Protein AF-A0A9D6UG12-F1 (afdb_monomer_lite)

Secondary structure (DSSP, 8-state):
---TTPPPPP-EEEEE-TT-SSSEETTEESEEEEETTSSTTS-------S-TTSSS-HHHHHHHT-

Sequence (66 aa):
MLGIGDSIPPFVVTGVKPGFNEIEENGETAFETLCETSFPGMWKIIFFYPKDFTFVCPTEIAAFAR

pLDDT: mean 86.8, std 12.45, range [57.03, 97.81]

Foldseek 3Di:
DDDPPDDDDWDKDKDFAPPDPDQDDPNDGRIDIDISCPPPPDDDDDDDDDDPPDVPPVCVVVVVVD

Radius of gyration: 14.68 Å; chains: 1; bounding box: 34×28×30 Å

Structure (mmCIF, N/CA/C/O backbone):
data_AF-A0A9D6UG12-F1
#
_entry.id   AF-A0A9D6UG12-F1
#
loop_
_atom_site.group_PDB
_atom_site.id
_atom_site.type_symbol
_atom_site.label_atom_id
_atom_site.label_alt_id
_atom_site.label_comp_id
_atom_site.label_asym_id
_atom_site.label_entity_id
_atom_site.label_seq_id
_atom_site.pdbx_PDB_ins_code
_atom_site.Cartn_x
_atom_site.Cartn_y
_atom_site.Cartn_z
_atom_site.occupancy
_atom_site.B_iso_or_equiv
_atom_site.auth_seq_id
_atom_site.auth_comp_id
_atom_site.auth_asym_id
_atom_site.auth_atom_id
_atom_site.pdbx_PDB_model_num
ATOM 1 N N . MET A 1 1 ? 10.598 -13.002 -6.602 1.00 81.88 1 MET A N 1
ATOM 2 C CA . MET A 1 1 ? 10.552 -11.641 -7.173 1.00 81.88 1 MET A CA 1
ATOM 3 C C . MET A 1 1 ? 9.581 -11.697 -8.333 1.00 81.88 1 MET A C 1
ATOM 5 O O . MET A 1 1 ? 9.683 -12.648 -9.094 1.00 81.88 1 MET A O 1
ATOM 9 N N . LEU A 1 2 ? 8.621 -10.776 -8.403 1.00 92.19 2 LEU A N 1
ATOM 10 C CA . LEU A 1 2 ? 7.678 -10.715 -9.524 1.00 92.19 2 LEU A CA 1
ATOM 11 C C . LEU A 1 2 ? 8.367 -10.085 -10.739 1.00 92.19 2 LEU A C 1
ATOM 13 O O . LEU A 1 2 ? 9.194 -9.184 -10.578 1.00 92.19 2 LEU A O 1
ATOM 17 N N . GLY A 1 3 ? 8.042 -10.581 -11.927 1.00 95.38 3 GLY A N 1
ATOM 18 C CA . GLY A 1 3 ? 8.493 -10.072 -13.213 1.00 95.38 3 GLY A CA 1
ATOM 19 C C . GLY A 1 3 ? 7.399 -9.323 -13.974 1.00 95.38 3 GLY A C 1
ATOM 20 O O . GLY A 1 3 ? 6.253 -9.206 -13.542 1.00 95.38 3 GLY A O 1
ATOM 21 N N . ILE A 1 4 ? 7.765 -8.802 -15.144 1.00 95.75 4 ILE A N 1
ATOM 22 C CA . ILE A 1 4 ? 6.814 -8.152 -16.051 1.00 95.75 4 ILE A CA 1
ATOM 23 C C . ILE A 1 4 ? 5.875 -9.216 -16.628 1.00 95.75 4 ILE A C 1
ATOM 25 O O . ILE A 1 4 ? 6.335 -10.208 -17.186 1.00 95.75 4 ILE A O 1
ATOM 29 N N . GLY A 1 5 ? 4.567 -8.973 -16.525 1.00 95.69 5 GLY A N 1
ATOM 30 C CA . GLY A 1 5 ? 3.520 -9.893 -16.981 1.00 95.69 5 GLY A CA 1
ATOM 31 C C . GLY A 1 5 ? 2.956 -10.788 -15.877 1.00 95.69 5 GLY A C 1
ATOM 32 O O . GLY A 1 5 ? 1.892 -11.375 -16.070 1.00 95.69 5 GLY A O 1
ATOM 33 N N . ASP A 1 6 ? 3.607 -10.842 -14.711 1.00 96.56 6 ASP A N 1
ATOM 34 C CA . ASP A 1 6 ? 3.066 -11.553 -13.558 1.00 96.56 6 ASP A CA 1
ATOM 35 C C . ASP A 1 6 ? 1.858 -10.808 -12.982 1.00 96.56 6 ASP A C 1
ATOM 37 O O . ASP A 1 6 ? 1.822 -9.577 -12.898 1.00 96.56 6 ASP A O 1
ATOM 41 N N . SER A 1 7 ? 0.862 -11.576 -12.544 1.00 93.56 7 SER A N 1
ATOM 42 C CA . SER A 1 7 ? -0.250 -11.031 -11.767 1.00 93.56 7 SER A CA 1
ATOM 43 C C . SER A 1 7 ? 0.194 -10.771 -10.332 1.00 93.56 7 SER A C 1
ATOM 45 O O . SER A 1 7 ? 0.932 -11.566 -9.745 1.00 93.56 7 SER A O 1
ATOM 47 N N . ILE A 1 8 ? -0.278 -9.668 -9.751 1.00 93.06 8 ILE A N 1
ATOM 48 C CA . ILE A 1 8 ? -0.039 -9.395 -8.337 1.00 93.06 8 ILE A CA 1
ATOM 49 C C . ILE A 1 8 ? -0.682 -10.502 -7.480 1.00 93.06 8 ILE A C 1
ATOM 51 O O . ILE A 1 8 ? -1.824 -10.885 -7.749 1.00 93.06 8 ILE A O 1
ATOM 55 N N . PRO A 1 9 ? 0.023 -11.039 -6.469 1.00 94.88 9 PRO A N 1
ATOM 56 C CA . PRO A 1 9 ? -0.573 -11.971 -5.524 1.00 94.88 9 PRO A CA 1
ATOM 57 C C . PRO A 1 9 ? -1.777 -11.342 -4.811 1.00 94.88 9 PRO A C 1
ATOM 59 O O . PRO A 1 9 ? -1.771 -10.128 -4.585 1.00 94.88 9 PRO A O 1
ATOM 62 N N . PRO A 1 10 ? -2.784 -12.143 -4.423 1.00 96.25 10 PRO A N 1
ATOM 63 C CA . PRO A 1 10 ? -3.902 -11.639 -3.640 1.00 96.25 10 PRO A CA 1
ATOM 64 C C . PRO A 1 10 ? -3.397 -11.068 -2.316 1.00 96.25 10 PRO A C 1
ATOM 66 O O . PRO A 1 10 ? -2.475 -11.612 -1.698 1.00 96.25 10 PRO A O 1
ATOM 69 N N . PHE A 1 11 ? -4.003 -9.971 -1.879 1.00 95.88 11 PHE A N 1
ATOM 70 C CA . PHE A 1 11 ? -3.638 -9.314 -0.632 1.00 95.88 11 PHE A CA 1
ATOM 71 C C . PHE A 1 11 ? -4.864 -8.696 0.021 1.00 95.88 11 PHE A C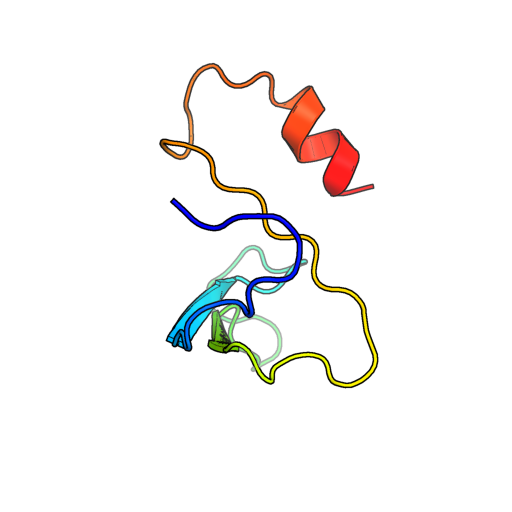 1
ATOM 73 O O . PHE A 1 11 ? -5.815 -8.309 -0.646 1.00 95.88 11 PHE A O 1
ATOM 80 N N . VAL A 1 12 ? -4.819 -8.572 1.344 1.00 97.81 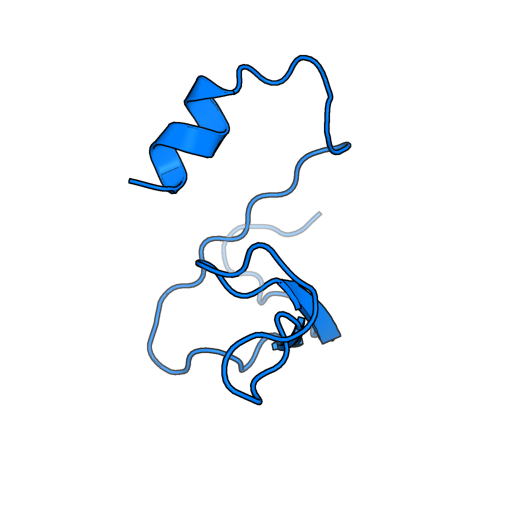12 VAL A N 1
ATOM 81 C CA . VAL A 1 12 ? -5.801 -7.808 2.112 1.00 97.81 12 VAL A CA 1
ATOM 82 C C . VAL A 1 12 ? -5.027 -6.980 3.121 1.00 97.81 12 VAL A C 1
ATOM 84 O O . VAL A 1 12 ? -4.279 -7.529 3.930 1.00 97.81 12 VAL A O 1
ATOM 87 N N . VAL A 1 13 ? -5.168 -5.661 3.043 1.00 96.69 13 VAL A N 1
ATOM 88 C CA . VAL A 1 13 ? -4.474 -4.711 3.917 1.00 96.69 13 VAL A CA 1
ATOM 89 C C . VAL A 1 13 ? -5.432 -3.631 4.398 1.00 96.69 13 VAL A C 1
ATOM 91 O O . VAL A 1 13 ? -6.390 -3.282 3.708 1.00 96.69 13 VAL A O 1
ATOM 94 N N . THR A 1 14 ? -5.156 -3.078 5.575 1.00 97.38 14 THR A N 1
ATOM 95 C CA . THR A 1 14 ? -5.842 -1.877 6.055 1.00 97.38 14 THR A CA 1
ATOM 96 C C . THR A 1 14 ? -5.158 -0.652 5.456 1.00 97.38 14 THR A C 1
ATOM 98 O O . THR A 1 14 ? -3.988 -0.399 5.739 1.00 97.38 14 THR A O 1
ATOM 101 N N . GLY A 1 15 ? -5.874 0.085 4.609 1.00 94.38 15 GLY A N 1
ATOM 102 C CA . GLY A 1 15 ? -5.456 1.373 4.065 1.00 94.38 15 GLY A CA 1
ATOM 103 C C . GLY A 1 15 ? -5.888 2.534 4.957 1.00 94.38 15 GLY A C 1
ATOM 104 O O . GLY A 1 15 ? -6.858 2.421 5.708 1.00 94.38 15 GLY A O 1
ATOM 105 N N . VAL A 1 16 ? -5.169 3.652 4.852 1.00 93.81 16 VAL A N 1
ATOM 106 C CA . VAL A 1 16 ? -5.552 4.936 5.452 1.00 93.81 16 VAL A CA 1
ATOM 107 C C . VAL A 1 16 ? -6.067 5.837 4.334 1.00 93.81 16 VAL A C 1
ATOM 109 O O . VAL A 1 16 ? -5.344 6.096 3.370 1.00 93.81 16 VAL A O 1
ATOM 112 N N . LYS A 1 17 ? -7.317 6.285 4.450 1.00 92.25 17 LYS A N 1
ATOM 113 C CA . LYS A 1 17 ? -7.963 7.170 3.481 1.00 92.25 17 LYS A CA 1
ATOM 114 C C . LYS A 1 17 ? -7.278 8.542 3.471 1.00 92.25 17 LYS A C 1
ATOM 116 O O . LYS A 1 17 ? -6.911 9.052 4.533 1.00 92.25 17 LYS A O 1
ATOM 121 N N . PRO A 1 18 ? -7.139 9.184 2.301 1.00 90.00 18 PRO A N 1
ATOM 122 C CA . PRO A 1 18 ? -6.622 10.543 2.228 1.00 90.00 18 PRO A CA 1
ATOM 123 C C . PRO A 1 18 ? -7.597 11.538 2.873 1.00 90.00 18 PRO A C 1
ATOM 125 O O . PRO A 1 18 ? -8.810 11.348 2.833 1.00 90.00 18 PRO A O 1
ATOM 128 N N . GLY A 1 19 ? -7.062 12.634 3.414 1.00 88.38 19 GLY A N 1
ATOM 129 C CA . GLY A 1 19 ? -7.862 13.762 3.906 1.00 88.38 19 GLY A CA 1
ATOM 130 C C . GLY A 1 19 ? -8.356 13.659 5.351 1.00 88.38 19 GLY A C 1
ATOM 131 O O . GLY A 1 19 ? -9.005 14.593 5.803 1.00 88.38 19 GLY A O 1
ATOM 132 N N . PHE A 1 20 ? -8.020 12.589 6.073 1.00 91.06 20 PHE A N 1
ATOM 133 C CA . PHE A 1 20 ? -8.304 12.445 7.504 1.00 91.06 20 PHE A CA 1
ATOM 134 C C . PHE A 1 20 ? -7.112 12.910 8.349 1.00 91.06 20 PHE A C 1
ATOM 136 O O 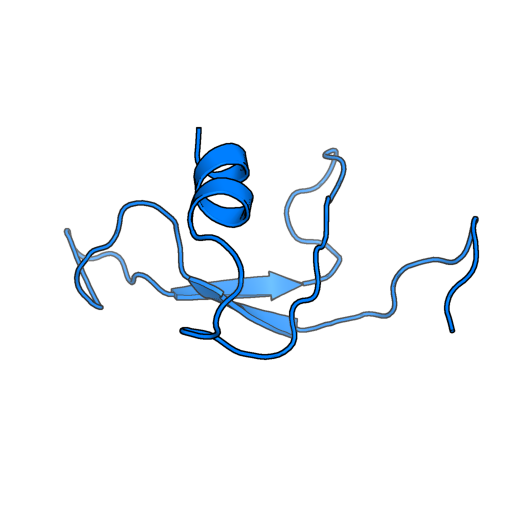. PHE A 1 20 ? -5.962 12.622 8.007 1.00 91.06 20 PHE A O 1
ATOM 143 N N . ASN A 1 21 ? -7.382 13.595 9.462 1.00 89.56 21 ASN A N 1
ATOM 144 C CA . ASN A 1 21 ? -6.385 13.933 10.486 1.00 89.56 21 ASN A CA 1
ATOM 145 C C . ASN A 1 21 ? -6.637 13.172 11.795 1.00 89.56 21 ASN A C 1
ATOM 147 O O . ASN A 1 21 ? -5.691 12.877 12.523 1.00 89.56 21 ASN A O 1
ATOM 151 N N . GLU A 1 22 ? -7.892 12.820 12.061 1.00 92.06 22 GLU A N 1
ATOM 152 C CA . GLU A 1 22 ? -8.319 11.993 13.186 1.00 92.06 22 GLU A CA 1
ATOM 153 C C . GLU A 1 22 ? -8.768 10.593 12.728 1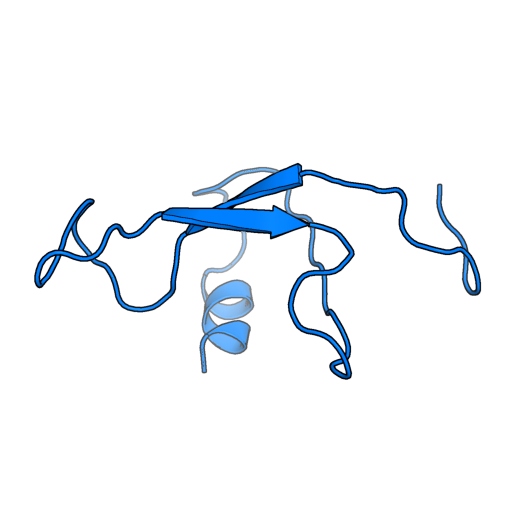.00 92.06 22 GLU A C 1
ATOM 155 O O . GLU A 1 22 ? -9.006 10.333 11.548 1.00 92.06 22 GLU A O 1
ATOM 160 N N . ILE A 1 23 ? -8.902 9.663 13.679 1.00 92.12 23 ILE A N 1
ATOM 161 C CA . ILE A 1 23 ? -9.340 8.276 13.415 1.00 92.12 23 ILE A CA 1
ATOM 162 C C . ILE A 1 23 ? -10.761 8.223 12.825 1.00 92.12 23 ILE A C 1
ATOM 164 O O . ILE A 1 23 ? -11.075 7.342 12.017 1.00 92.12 23 ILE A O 1
ATOM 168 N N . GLU A 1 24 ? -11.614 9.153 13.246 1.00 93.75 24 GLU A N 1
ATOM 169 C CA . GLU A 1 24 ? -12.992 9.291 12.797 1.00 93.75 24 GLU A CA 1
ATOM 170 C C . GLU A 1 24 ? -13.318 10.775 12.610 1.00 93.75 24 GLU A C 1
ATOM 172 O O . GLU A 1 24 ? -13.107 11.585 13.512 1.00 93.75 24 GLU A O 1
ATOM 177 N N . GLU A 1 25 ? -13.848 11.129 11.442 1.00 91.62 25 GLU A N 1
ATOM 178 C CA . GLU A 1 25 ? -14.293 12.481 11.106 1.00 91.62 25 GLU A CA 1
ATOM 179 C C . GLU A 1 25 ? -15.629 12.384 10.364 1.00 91.62 25 GLU A C 1
ATOM 181 O O . GLU A 1 25 ? -15.807 11.539 9.490 1.00 91.62 25 GLU A O 1
ATOM 186 N N . ASN A 1 26 ? -16.599 13.236 10.711 1.00 89.25 26 ASN A N 1
ATOM 187 C CA . ASN A 1 26 ? -17.935 13.255 10.090 1.00 89.25 26 ASN A CA 1
ATOM 188 C C . ASN A 1 26 ? -18.691 11.905 10.120 1.00 89.25 26 ASN A C 1
ATOM 190 O O . ASN A 1 26 ? -19.543 11.656 9.270 1.00 89.25 26 ASN A O 1
ATOM 194 N N . GLY A 1 27 ? -18.404 11.044 11.103 1.00 90.81 27 GLY A N 1
ATOM 195 C CA . GLY A 1 27 ? -19.002 9.707 11.216 1.00 90.81 27 GLY A CA 1
ATOM 196 C C . GLY A 1 27 ? -18.423 8.679 10.238 1.00 90.81 27 GLY A C 1
ATOM 197 O O . GLY A 1 27 ? -18.970 7.585 10.103 1.00 90.81 27 GLY A O 1
ATOM 198 N N . GLU A 1 28 ? -17.325 9.013 9.557 1.00 93.25 28 GLU A N 1
ATOM 199 C CA . GLU A 1 28 ? -16.555 8.090 8.733 1.00 93.25 28 GLU A CA 1
ATOM 200 C C . GLU A 1 28 ? -15.206 7.781 9.381 1.00 93.25 28 GLU A C 1
ATOM 202 O O . GLU A 1 28 ? -14.544 8.652 9.942 1.00 93.25 28 GLU A O 1
ATOM 207 N N . THR A 1 29 ? -14.765 6.528 9.265 1.00 94.62 29 THR A N 1
ATOM 208 C CA . THR A 1 29 ? -13.428 6.122 9.706 1.00 94.62 29 THR A CA 1
ATOM 209 C C . THR A 1 29 ? -12.370 6.424 8.644 1.00 94.62 29 THR A C 1
ATOM 211 O O . THR A 1 29 ? -12.603 6.227 7.442 1.00 94.62 29 THR A O 1
ATOM 214 N N . ALA A 1 30 ? -11.186 6.822 9.116 1.00 95.75 30 ALA A N 1
ATOM 215 C CA . ALA A 1 30 ? -9.975 6.999 8.322 1.00 95.75 30 ALA A CA 1
ATOM 216 C C . ALA A 1 30 ? -9.431 5.688 7.728 1.00 95.75 30 ALA A C 1
ATOM 218 O O . ALA A 1 30 ? -8.529 5.725 6.896 1.00 95.75 30 ALA A O 1
ATOM 219 N N . PHE A 1 31 ? -9.947 4.527 8.137 1.00 96.25 31 PHE A N 1
ATOM 220 C CA . PHE A 1 31 ? -9.461 3.228 7.681 1.00 96.25 31 PHE A CA 1
ATOM 221 C C . PHE A 1 31 ? -10.378 2.597 6.631 1.00 96.25 31 PHE A C 1
ATOM 223 O O . PHE A 1 31 ? -11.603 2.710 6.678 1.00 96.25 31 PHE A O 1
ATOM 230 N N . GLU A 1 32 ? -9.786 1.871 5.689 1.00 95.94 32 GLU A N 1
ATOM 231 C CA . GLU A 1 32 ? -10.513 1.052 4.720 1.00 95.94 32 GLU A CA 1
ATOM 232 C C . GLU A 1 32 ? -9.802 -0.279 4.465 1.00 95.94 32 GLU A C 1
ATOM 234 O O . GLU A 1 32 ? -8.608 -0.422 4.713 1.00 95.94 32 GLU A O 1
ATOM 239 N N . THR A 1 33 ? -10.536 -1.280 3.979 1.00 97.56 33 THR A N 1
ATOM 240 C CA . THR A 1 33 ? -9.935 -2.548 3.544 1.00 97.56 33 THR A CA 1
ATOM 241 C C . THR A 1 33 ? -9.605 -2.470 2.059 1.00 97.56 33 THR A C 1
ATOM 243 O O . THR A 1 33 ? -10.492 -2.247 1.237 1.00 97.56 33 THR A O 1
ATOM 246 N N . LEU A 1 34 ? -8.339 -2.696 1.715 1.00 96.56 34 LEU A N 1
ATOM 247 C CA . LEU A 1 34 ? -7.841 -2.722 0.344 1.00 96.56 34 LEU A CA 1
ATOM 248 C C . LEU A 1 34 ? -7.388 -4.132 -0.039 1.00 96.56 34 LEU A C 1
ATOM 250 O O . LEU A 1 34 ? -6.713 -4.809 0.737 1.00 96.56 34 LEU A O 1
ATOM 254 N N . CYS A 1 35 ? -7.719 -4.550 -1.258 1.00 96.75 35 CYS A N 1
AT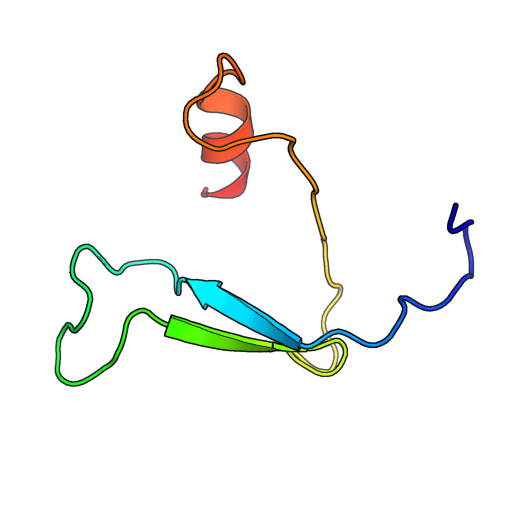OM 255 C CA . CYS A 1 35 ? -7.287 -5.814 -1.845 1.00 96.75 35 CYS A CA 1
ATOM 256 C C . CYS A 1 35 ? -6.949 -5.674 -3.335 1.00 96.75 35 CYS A C 1
ATOM 258 O O . CYS A 1 35 ? -7.086 -4.603 -3.938 1.00 96.75 35 CYS A O 1
ATOM 260 N N . GLU A 1 36 ? -6.528 -6.769 -3.968 1.00 94.62 36 GLU A N 1
ATOM 261 C CA . GLU A 1 36 ? -6.170 -6.792 -5.387 1.00 94.62 36 GLU A CA 1
ATOM 262 C C . GLU A 1 36 ? -7.340 -6.422 -6.311 1.00 94.62 36 GLU A C 1
ATOM 264 O O . GLU A 1 36 ? -7.115 -5.906 -7.410 1.00 94.62 36 GLU A O 1
ATOM 269 N N . THR A 1 37 ? -8.585 -6.615 -5.860 1.00 95.12 37 THR A N 1
ATOM 270 C CA . THR A 1 37 ? -9.801 -6.253 -6.604 1.00 95.12 37 THR A CA 1
ATOM 271 C C . THR A 1 37 ? -10.323 -4.846 -6.312 1.00 95.12 37 THR A C 1
ATOM 273 O O . THR A 1 37 ? -11.222 -4.391 -7.019 1.00 95.12 37 THR A O 1
ATOM 276 N N . SER A 1 38 ? -9.781 -4.128 -5.318 1.00 95.56 38 SER A N 1
ATOM 277 C CA . SER A 1 38 ? -10.157 -2.729 -5.060 1.00 95.56 38 SER A CA 1
ATOM 278 C C . SER A 1 38 ? -9.924 -1.874 -6.312 1.00 95.56 38 SER A C 1
ATOM 280 O O . SER A 1 38 ? -8.999 -2.145 -7.076 1.00 95.56 38 SER A O 1
ATOM 282 N N . PHE A 1 39 ? -10.739 -0.840 -6.541 1.00 94.12 39 PHE A N 1
ATOM 283 C CA . PHE A 1 39 ? -10.593 0.078 -7.686 1.00 94.12 39 PHE A CA 1
ATOM 284 C C . PHE A 1 39 ? -10.675 -0.604 -9.074 1.00 94.12 39 PHE A C 1
ATOM 286 O O . PHE A 1 39 ? -9.709 -0.577 -9.846 1.00 94.12 39 PHE A O 1
ATOM 293 N N . PRO A 1 40 ? -11.807 -1.250 -9.417 1.00 95.12 40 PRO A N 1
ATOM 294 C CA . PRO A 1 40 ? -11.954 -1.957 -10.687 1.00 95.12 40 PRO A CA 1
ATOM 295 C C . PRO A 1 40 ? -11.859 -1.004 -11.888 1.00 95.12 40 PRO A C 1
ATOM 297 O O . PRO A 1 40 ? -12.364 0.115 -11.856 1.00 95.12 40 PRO A O 1
ATOM 300 N N . GLY A 1 41 ? -11.218 -1.463 -12.967 1.00 95.06 41 GLY A N 1
ATOM 301 C CA . GLY A 1 41 ? -11.058 -0.692 -14.207 1.00 95.06 41 GLY A CA 1
ATOM 302 C C . GLY A 1 41 ? -9.958 0.377 -14.175 1.00 95.06 41 GLY A C 1
ATOM 303 O O . GLY A 1 41 ? -9.734 1.028 -15.192 1.00 95.06 41 GLY A O 1
ATOM 304 N N . MET A 1 42 ? -9.251 0.540 -13.052 1.00 94.44 42 MET A N 1
ATOM 305 C CA . MET A 1 42 ? -8.151 1.497 -12.909 1.00 94.44 42 MET A CA 1
ATOM 306 C C . MET A 1 42 ? -6.793 0.794 -12.826 1.00 94.44 42 MET A C 1
ATOM 308 O O . MET A 1 42 ? -6.676 -0.326 -12.321 1.00 94.44 42 MET A O 1
ATOM 312 N N . TRP A 1 43 ? -5.748 1.474 -13.302 1.00 93.88 43 TRP A N 1
ATOM 313 C CA . TRP A 1 43 ? -4.370 1.057 -13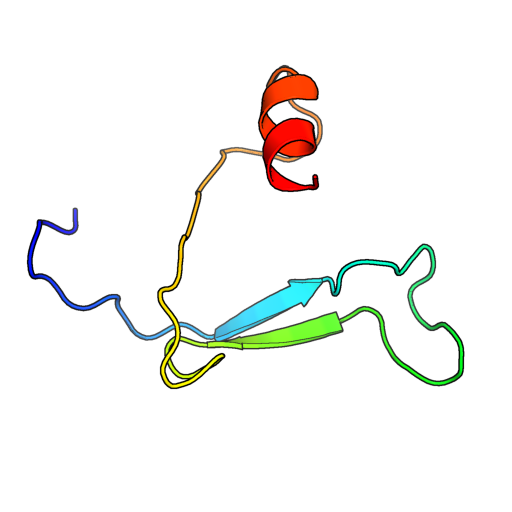.049 1.00 93.88 43 TRP A CA 1
ATOM 314 C C . TRP A 1 43 ? -4.024 1.281 -11.579 1.00 93.88 43 TRP A C 1
ATOM 316 O O . TRP A 1 43 ? -4.292 2.347 -11.027 1.00 93.88 43 TRP A O 1
ATOM 326 N N . LYS A 1 44 ? -3.394 0.283 -10.958 1.00 92.19 44 LYS A N 1
ATOM 327 C CA . LYS A 1 44 ? -2.859 0.387 -9.599 1.00 92.19 44 LYS A CA 1
ATOM 328 C C . LYS A 1 44 ? -1.364 0.678 -9.665 1.00 92.19 44 LYS A C 1
ATOM 330 O O . LYS A 1 44 ? -0.620 -0.090 -10.271 1.00 92.19 44 LYS A O 1
ATOM 335 N N . ILE A 1 45 ? -0.927 1.751 -9.012 1.00 91.38 45 ILE A N 1
ATOM 336 C CA . ILE A 1 45 ? 0.491 2.060 -8.804 1.00 91.38 45 ILE A CA 1
ATOM 337 C C . ILE A 1 45 ? 0.804 1.744 -7.341 1.00 91.38 45 ILE A C 1
ATOM 339 O O . ILE A 1 45 ? 0.284 2.404 -6.448 1.00 91.38 45 ILE A O 1
ATOM 343 N N . ILE A 1 46 ? 1.612 0.711 -7.094 1.00 91.81 46 ILE A N 1
ATOM 344 C CA . ILE A 1 46 ? 1.953 0.251 -5.741 1.00 91.81 46 ILE A CA 1
ATOM 345 C C . ILE A 1 46 ? 3.436 0.511 -5.503 1.00 91.81 46 ILE A C 1
ATOM 347 O O . ILE A 1 46 ? 4.288 -0.035 -6.203 1.00 91.81 46 ILE A O 1
ATOM 351 N N . PHE A 1 47 ? 3.735 1.342 -4.508 1.00 89.38 47 PHE A N 1
ATOM 352 C CA . PHE A 1 47 ? 5.092 1.693 -4.110 1.00 89.38 47 PHE A CA 1
ATOM 353 C C . PHE A 1 47 ? 5.388 1.127 -2.722 1.00 89.38 47 PHE A C 1
ATOM 355 O O . PHE A 1 47 ? 4.630 1.352 -1.781 1.00 89.38 47 PHE A O 1
ATOM 362 N N . PHE A 1 48 ? 6.496 0.399 -2.592 1.00 89.44 48 PHE A N 1
ATOM 363 C CA . PHE A 1 48 ? 6.967 -0.123 -1.312 1.00 89.44 48 PHE A CA 1
ATOM 364 C C . PHE A 1 48 ? 8.134 0.727 -0.823 1.00 89.44 48 PHE A C 1
ATOM 366 O O . PHE A 1 48 ? 9.094 0.953 -1.558 1.00 89.44 48 PHE A O 1
ATOM 373 N N . TYR A 1 49 ? 8.075 1.145 0.435 1.00 86.75 49 TYR A N 1
ATOM 374 C CA . TYR A 1 49 ? 9.157 1.850 1.111 1.00 86.75 49 TYR A CA 1
ATOM 375 C C . TYR A 1 49 ? 9.414 1.202 2.480 1.00 86.75 49 TYR A C 1
ATOM 377 O O . TYR A 1 49 ? 8.531 0.538 3.023 1.00 86.75 49 TYR A O 1
ATOM 385 N N . PRO A 1 50 ? 10.637 1.312 3.029 1.00 84.88 50 PRO A N 1
ATOM 386 C CA . PRO A 1 50 ? 11.066 0.443 4.123 1.00 84.88 50 PRO A CA 1
ATOM 387 C C . PRO A 1 50 ? 10.422 0.774 5.473 1.00 84.88 50 PRO A C 1
ATOM 389 O O . PRO A 1 50 ? 10.162 -0.140 6.253 1.00 84.88 50 PRO A O 1
ATOM 392 N N . LYS A 1 51 ? 10.223 2.063 5.786 1.00 82.56 51 LYS A N 1
ATOM 393 C CA . LYS A 1 51 ? 9.656 2.506 7.066 1.00 82.56 51 LYS A CA 1
ATOM 394 C C . LYS A 1 51 ? 9.224 3.975 7.023 1.00 82.56 51 LYS A C 1
ATOM 396 O O . LYS A 1 51 ? 9.932 4.811 6.452 1.00 82.56 51 LYS A O 1
ATOM 401 N N . ASP A 1 52 ? 8.126 4.279 7.707 1.00 82.88 52 ASP A N 1
ATOM 402 C CA . ASP A 1 52 ? 7.664 5.644 7.977 1.00 82.88 52 ASP A CA 1
ATOM 403 C C . ASP A 1 52 ? 8.712 6.463 8.749 1.00 82.88 52 ASP A C 1
ATOM 405 O O . ASP A 1 52 ? 9.497 5.926 9.537 1.00 82.88 52 ASP A O 1
ATOM 409 N N . PHE A 1 53 ? 8.708 7.783 8.542 1.00 78.81 53 PHE A N 1
ATOM 410 C CA . PHE A 1 53 ? 9.587 8.741 9.235 1.00 78.81 53 PHE A CA 1
ATOM 411 C C . PHE A 1 53 ? 11.091 8.442 9.099 1.00 78.81 53 PHE A C 1
ATOM 413 O O . PHE A 1 53 ? 11.888 8.735 9.992 1.00 78.81 53 PHE A O 1
ATOM 420 N N . THR A 1 54 ? 11.492 7.845 7.978 1.00 76.12 54 THR A N 1
ATOM 421 C CA . THR A 1 54 ? 12.903 7.707 7.604 1.00 76.12 54 THR A CA 1
ATOM 422 C C . THR A 1 54 ? 13.366 8.897 6.767 1.00 76.12 54 THR A C 1
ATOM 424 O O . THR A 1 54 ? 12.556 9.703 6.320 1.00 76.12 54 THR A O 1
ATOM 427 N N . PHE A 1 55 ? 14.680 9.013 6.539 1.00 65.00 55 PHE A N 1
ATOM 428 C CA . PHE A 1 55 ? 15.306 10.085 5.745 1.00 65.00 55 PHE A CA 1
ATOM 429 C C . PHE A 1 55 ? 14.999 9.984 4.234 1.00 65.00 55 PHE A C 1
ATOM 431 O O . PHE A 1 55 ? 15.767 10.455 3.401 1.00 65.00 55 PHE A O 1
ATOM 438 N N . VAL A 1 56 ? 13.889 9.344 3.859 1.00 64.19 56 VAL A N 1
ATOM 439 C CA . VAL A 1 56 ? 13.298 9.529 2.535 1.00 64.19 56 VAL A CA 1
ATOM 440 C C . VAL A 1 56 ? 12.935 11.003 2.445 1.00 64.19 56 VAL A C 1
ATOM 442 O O . VAL A 1 56 ? 12.295 11.541 3.351 1.00 64.19 56 VAL A O 1
ATOM 445 N N . CYS A 1 57 ? 13.407 11.681 1.399 1.00 58.38 57 CYS A N 1
ATOM 446 C CA . CYS A 1 57 ? 13.146 13.102 1.258 1.00 58.38 57 CYS A CA 1
ATOM 447 C C . CYS A 1 57 ? 11.619 13.287 1.224 1.00 58.38 57 CYS A C 1
ATOM 449 O O . CYS A 1 57 ? 10.972 12.709 0.348 1.00 58.38 57 CYS A O 1
ATOM 451 N N . PRO A 1 58 ? 11.012 14.070 2.137 1.00 60.53 58 PRO A N 1
ATOM 452 C CA . PRO A 1 58 ? 9.560 14.256 2.165 1.00 60.53 58 PRO A CA 1
ATOM 453 C C . PRO A 1 58 ? 8.999 14.767 0.832 1.00 60.53 58 PRO A C 1
ATOM 455 O O . PRO A 1 58 ? 7.810 14.632 0.571 1.00 60.53 58 PRO A O 1
ATOM 458 N N . THR A 1 59 ? 9.856 15.333 -0.022 1.00 57.22 59 THR A N 1
ATOM 459 C CA . THR A 1 59 ? 9.538 15.784 -1.377 1.00 57.22 59 THR A CA 1
ATOM 460 C C . THR A 1 59 ? 9.146 14.652 -2.325 1.00 57.22 59 THR A C 1
ATOM 462 O O . THR A 1 59 ? 8.306 14.889 -3.185 1.00 57.22 59 THR A O 1
ATOM 465 N N . GLU A 1 60 ? 9.694 13.441 -2.178 1.00 64.56 60 GLU A N 1
ATOM 466 C CA . GLU A 1 60 ? 9.355 12.301 -3.041 1.00 64.56 60 GLU A CA 1
ATOM 467 C C . GLU A 1 60 ? 7.935 11.818 -2.750 1.00 64.56 60 GLU A C 1
ATOM 469 O O . GLU A 1 60 ? 7.133 11.658 -3.664 1.00 64.56 60 GLU A O 1
ATOM 474 N N . ILE A 1 61 ? 7.586 11.681 -1.470 1.00 65.00 61 ILE A N 1
ATOM 475 C CA . ILE A 1 61 ? 6.242 11.268 -1.050 1.00 65.00 61 ILE A CA 1
ATOM 476 C C . ILE A 1 61 ? 5.232 12.403 -1.285 1.00 65.00 61 ILE A C 1
ATOM 478 O O . ILE A 1 61 ? 4.147 12.164 -1.809 1.00 65.00 61 ILE A O 1
ATOM 482 N N . ALA A 1 62 ? 5.594 13.656 -0.984 1.00 62.97 62 ALA A N 1
ATOM 483 C CA . ALA A 1 62 ? 4.717 14.807 -1.206 1.00 62.97 62 ALA A CA 1
ATOM 484 C C . ALA A 1 62 ? 4.438 15.084 -2.693 1.00 62.97 62 ALA A C 1
ATOM 486 O O . ALA A 1 62 ? 3.400 15.657 -3.010 1.00 62.97 62 ALA A O 1
ATOM 487 N N . ALA A 1 63 ? 5.329 14.691 -3.612 1.00 65.94 63 ALA A N 1
ATOM 488 C CA . ALA A 1 63 ? 5.082 14.818 -5.048 1.00 65.94 63 ALA A CA 1
ATOM 489 C C . ALA A 1 63 ? 3.956 13.892 -5.533 1.00 65.94 63 ALA A C 1
ATOM 491 O O . ALA A 1 63 ? 3.208 14.287 -6.422 1.00 65.94 63 ALA A O 1
ATOM 492 N N . PHE A 1 64 ? 3.798 12.708 -4.933 1.00 63.97 64 PHE A N 1
ATOM 493 C CA . PHE A 1 64 ? 2.679 11.803 -5.229 1.00 63.97 64 PHE A CA 1
ATOM 494 C C . PHE A 1 64 ? 1.355 12.241 -4.591 1.00 63.97 64 PHE A C 1
ATOM 496 O O . PHE A 1 64 ? 0.303 11.766 -5.004 1.00 63.97 64 PHE A O 1
ATOM 503 N N . ALA A 1 65 ? 1.398 13.128 -3.593 1.00 61.28 65 ALA A N 1
ATOM 504 C CA . ALA A 1 65 ? 0.215 13.667 -2.923 1.00 61.28 65 ALA A CA 1
ATOM 505 C C . ALA A 1 65 ? -0.344 14.943 -3.589 1.00 61.28 65 ALA A C 1
ATOM 507 O O . ALA A 1 65 ? -1.277 15.541 -3.051 1.00 61.28 65 ALA A O 1
ATOM 508 N N . ARG A 1 66 ? 0.248 15.389 -4.707 1.00 57.03 66 ARG A N 1
ATOM 509 C CA . ARG A 1 66 ? -0.233 16.526 -5.508 1.00 57.03 66 ARG A CA 1
ATOM 510 C C . ARG A 1 66 ? -1.205 16.103 -6.596 1.00 57.03 66 ARG A C 1
ATOM 512 O O . ARG A 1 66 ? -1.018 15.002 -7.155 1.00 57.03 66 ARG A O 1
#

=== Feature glossary ===
The record interleaves many kinds of information about one protein. Here is each kind framed as the question it answers.

Q: What does the local fold look like, residue by residue?
A: A 3Di character summarizes, for each residue, the relative orientation of the Cα frame of its nearest spatial neighbor. Because it encodes fold topology rather than chemistry, 3Di alignments detect remote structural similarity that sequence alignment misses.

Q: Which residues are in helices, strands, or loops?
A: Secondary structure is the local, repeating backbone conformation. DSSP classifies it into eight states by reading the hydrogen-bond network: three helix types (H, G, I), two β types (E, B), two non-regular types (T, S), and unstructured coil (-).

Q: How big and how compact is the whole molecule?
A: Three whole-structure scalars: the radius of gyration (RMS distance of Cα from centroid, in Å), the count of Cα–Cα contacts (pairs closer than 8 Å and separated by more than four residues in sequence — i.e. tertiary, not local, contacts), and the bounding-box dimensions. Together they distinguish compact globular folds from extended fibres or disordered chains.

Q: How confident is the AlphaFold model at each residue?
A: For AlphaFold models, the B-factor field carries pLDDT — the model's own estimate of local accuracy on a 0–100 scale. Regions with pLDDT<50 should be treated as essentially unmodeled; they often correspond to intrinsically disordered segments.

Q: What family and function is it annotated with?
A: Functional annotations link the protein to curated databases. InterPro entries identify conserved domains and families by matching the sequence against member-database signatures (Pfam, PROSITE, CDD, …). Gene Ontology (GO) terms describe molecular function, biological process, and cellular component in a controlled vocabulary. CATH places the structure in a hierarchical fold classification (Class/Architecture/Topology/Homologous-superfamily). The organism is the source species.

Q: What known structures does this most resemble?
A: Nearest PDB neighbors are the top structural matches found by Foldseek when searching this structure against the entire Protein Data Bank. Each hit reports a TM-score (0 to 1; >0.5 almost always implies the same fold) and an E-value. These are *structural* homologs — they may share no detectable sequence similarity.

Q: Which residues are buried vs exposed?
A: Solvent-accessible surface area (SASA) is the area in Å² traced out by the centre of a 1.4 Å probe sphere (a water molecule) rolled over the protein's van der Waals surface (Shrake–Rupley / Lee–Richards construction). Buried residues have near-zero SASA; fully exposed residues can exceed 200 Å². The total SASA scales roughly with the number of surface residues.

Q: What are the backbone torsion angles?
A: φ (phi) and ψ (psi) are the two rotatable backbone dihedrals per residue: φ is the C(i-1)–N–Cα–C torsion, ψ is the N–Cα–C–N(i+1) torsion, both in degrees on (−180°, 180°]. α-helical residues cluster near (−60°, −45°); β-strand residues near (−120°, +130°). A Ramachandran plot is simply a scatter of (φ, ψ) for every residue.

Q: Are the domains correctly placed relative to each other?
A: Predicted aligned error is AlphaFold's pairwise confidence. Unlike pLDDT (per-residue), PAE is per-residue-pair and captures whether two parts of the structure are correctly placed relative to each other. Units are ångströms of expected positional error.

Q: What if only a Cα trace is available?
A: P-SEA three-state annotation labels each residue as helix, strand, or coil based purely on the geometry of the Cα trace. It serves as a fallback when the full backbone (and thus DSSP) is unavailable.

Q: What is the amino-acid chain?
A: This is the polypeptide sequence — one letter per residue, N-terminus first. Length ranges from a few dozen residues for small domains to over a thousand for large multi-domain proteins.

Q: What do the rendered images show?
A: The six renders are orthographic views along the three Cartesian axes in both directions. Representation (cartoon, sticks, or surface) and color scheme (sequence-rainbow or by-chain) vary across proteins so the training set covers all the common visualization conventions.

Q: What do the diagnostic plots show?
A: Plot images: a contact map (which residues are close in 3D, as an N×N binary image), a Ramachandran scatter (backbone torsion angles, revealing secondary-structure composition at a glance), and — for AlphaFold structures — a PAE heatmap (pairwise prediction confidence).

Q: How mobile is each atom in the crystal?
A: B-factor (Debye–Waller factor) reflects atomic displacement in the crystal lattice. It is an experimental observable (units Å²), not a prediction; low values mean the atom is pinned down, high values mean it moves or is heterogeneous across the crystal.

Q: Where is each backbone atom in 3D?
A: The mmCIF table is the protein's shape written out atom by atom. For each backbone N, Cα, C, and carbonyl O, it records an (x, y, z) coordinate triple in Å plus the residue type, chain letter, and residue number.